Protein AF-Q2VYK9-F1 (afdb_monomer_lite)

Radius of gyration: 13.18 Å; chains: 1; bounding box: 22×18×44 Å

Organism: Paramagnetospirillum magneticum (strain ATCC 700264 / AMB-1) (NCBI:txid342108)

pLDDT: mean 80.92, std 6.82, range [59.78, 89.75]

Sequence (77 aa):
MTTRTKEPIVCECGHEGYLRCSENDQPFSSLWECYSLDGFSGGSLTITSSKEMPEDLLAALKPTCPKCGKTGSVKYA

Structure (mmCIF, N/CA/C/O backbone):
data_AF-Q2VYK9-F1
#
_entry.id   AF-Q2VYK9-F1
#
loop_
_atom_site.group_PDB
_atom_site.id
_atom_site.type_symbol
_atom_site.label_atom_id
_atom_site.label_alt_id
_atom_site.label_comp_id
_atom_site.label_asym_id
_atom_site.label_entity_id
_atom_site.label_seq_id
_atom_site.pdbx_PDB_ins_code
_atom_site.Cartn_x
_atom_site.Cartn_y
_atom_site.Cartn_z
_atom_site.occupancy
_atom_site.B_iso_or_equiv
_atom_site.auth_seq_id
_atom_site.auth_comp_id
_atom_site.auth_asym_id
_atom_site.auth_atom_id
_atom_site.pdbx_PDB_model_num
ATOM 1 N N . MET A 1 1 ? -4.402 2.145 -20.770 1.00 59.78 1 MET A N 1
ATOM 2 C CA . MET A 1 1 ? -5.354 2.155 -19.638 1.00 59.78 1 MET A CA 1
ATOM 3 C C . MET A 1 1 ? -4.550 2.451 -18.385 1.00 59.78 1 MET A C 1
ATOM 5 O O . MET A 1 1 ? -3.369 2.145 -18.390 1.00 59.78 1 MET A O 1
ATOM 9 N N . THR A 1 2 ? -5.149 3.039 -17.349 1.00 73.56 2 THR A N 1
ATOM 10 C CA . THR A 1 2 ? -4.484 3.163 -16.041 1.00 73.56 2 THR A CA 1
ATOM 11 C C . THR A 1 2 ? -5.018 2.067 -15.134 1.00 73.56 2 THR A C 1
ATOM 13 O O . THR A 1 2 ? -6.216 2.044 -14.837 1.00 73.56 2 THR A O 1
ATOM 16 N N . THR A 1 3 ? -4.146 1.161 -14.715 1.00 79.75 3 THR A N 1
ATOM 17 C CA . THR A 1 3 ? -4.479 0.094 -13.772 1.00 79.75 3 THR A CA 1
ATOM 18 C C . THR A 1 3 ? -4.452 0.681 -12.371 1.00 79.75 3 THR A C 1
ATOM 20 O O . THR A 1 3 ? -3.516 1.387 -12.012 1.00 79.75 3 THR A O 1
ATOM 23 N N . ARG A 1 4 ? -5.498 0.442 -11.578 1.00 85.81 4 ARG A N 1
ATOM 24 C CA . ARG A 1 4 ? -5.557 0.877 -10.178 1.00 85.81 4 ARG A CA 1
ATOM 25 C C . ARG A 1 4 ? -5.736 -0.340 -9.291 1.00 85.81 4 ARG A C 1
ATOM 27 O O . ARG A 1 4 ? -6.814 -0.932 -9.277 1.00 85.81 4 ARG A O 1
ATOM 34 N N . THR A 1 5 ? -4.698 -0.694 -8.557 1.00 85.31 5 THR A N 1
ATOM 35 C CA . THR A 1 5 ? -4.699 -1.770 -7.570 1.00 85.31 5 THR A CA 1
ATOM 36 C C . THR A 1 5 ? -4.835 -1.193 -6.167 1.00 85.31 5 THR A C 1
ATOM 38 O O . THR A 1 5 ? -4.511 -0.035 -5.891 1.00 85.31 5 THR A O 1
ATOM 41 N N . LYS A 1 6 ? -5.433 -1.985 -5.282 1.00 89.19 6 LYS A N 1
ATOM 42 C CA . LYS A 1 6 ? -5.623 -1.638 -3.877 1.00 89.19 6 LYS A CA 1
ATOM 43 C C . LYS A 1 6 ? -5.193 -2.845 -3.070 1.00 89.19 6 LYS A C 1
ATOM 45 O O . LYS A 1 6 ? -5.795 -3.905 -3.217 1.00 89.19 6 LYS A O 1
ATOM 50 N N . GLU A 1 7 ? -4.182 -2.678 -2.242 1.00 87.94 7 GLU A N 1
ATOM 51 C CA . GLU A 1 7 ? -3.668 -3.735 -1.384 1.00 87.94 7 GLU A CA 1
ATOM 52 C C . GLU A 1 7 ? -4.071 -3.429 0.057 1.00 87.94 7 GLU A C 1
ATOM 54 O O . GLU A 1 7 ? -3.815 -2.321 0.534 1.00 87.94 7 GLU A O 1
ATOM 59 N N . PRO A 1 8 ? -4.758 -4.344 0.756 1.00 88.69 8 PRO A N 1
ATOM 60 C CA . PRO A 1 8 ? -5.121 -4.119 2.143 1.00 88.69 8 PRO A CA 1
ATOM 61 C C . PRO A 1 8 ? -3.856 -4.109 3.008 1.00 88.69 8 PRO A C 1
ATOM 63 O O . PRO A 1 8 ? -3.002 -4.992 2.920 1.00 88.69 8 PRO A O 1
ATOM 66 N N . ILE A 1 9 ? -3.738 -3.092 3.853 1.00 88.00 9 ILE A N 1
ATOM 67 C CA . ILE A 1 9 ? -2.654 -2.964 4.823 1.00 88.00 9 ILE A CA 1
ATOM 68 C C . ILE A 1 9 ? -3.246 -2.796 6.215 1.00 88.00 9 ILE A C 1
ATOM 70 O O . ILE A 1 9 ? -4.211 -2.062 6.433 1.00 88.00 9 ILE A O 1
ATOM 74 N N . VAL A 1 10 ? -2.644 -3.478 7.178 1.00 87.12 10 VAL A N 1
ATOM 75 C CA . VAL A 1 10 ? -3.052 -3.461 8.574 1.00 87.12 10 VAL A CA 1
ATOM 76 C C . VAL A 1 10 ? -1.906 -2.952 9.428 1.00 87.12 10 VAL A C 1
ATOM 78 O O . VAL A 1 10 ? -0.754 -3.368 9.312 1.00 87.12 10 VAL A O 1
ATOM 81 N N . CYS A 1 11 ? -2.210 -2.015 10.311 1.00 85.38 11 CYS A N 1
ATOM 82 C CA . CYS A 1 11 ? -1.262 -1.588 11.322 1.00 85.38 11 CYS A CA 1
ATOM 83 C C . CYS A 1 11 ? -1.345 -2.489 12.549 1.00 85.38 11 CYS A C 1
ATOM 85 O O . CYS A 1 11 ? -2.416 -2.977 12.906 1.00 85.38 11 CYS A O 1
ATOM 87 N N . GLU A 1 12 ? -0.231 -2.621 13.267 1.00 82.38 12 GLU A N 1
ATOM 88 C CA . GLU A 1 12 ? -0.180 -3.297 14.570 1.00 82.38 12 GLU A CA 1
ATOM 89 C C . GLU A 1 12 ? -1.219 -2.767 1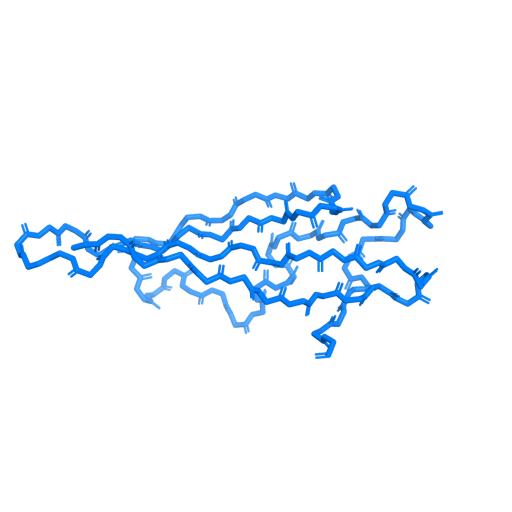5.583 1.00 82.38 12 GLU A C 1
ATOM 91 O O . GLU A 1 12 ? -1.618 -3.485 16.493 1.00 82.38 12 GLU A O 1
ATOM 96 N N . CYS A 1 13 ? -1.704 -1.529 15.400 1.00 82.12 13 CYS A N 1
ATOM 97 C CA . CYS A 1 13 ? -2.772 -0.901 16.187 1.00 82.12 13 CYS A CA 1
ATOM 98 C C . CYS A 1 13 ? -4.175 -1.511 15.939 1.00 82.12 13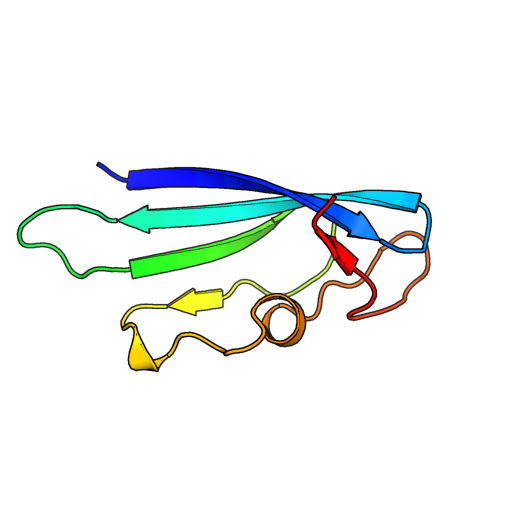 CYS A C 1
ATOM 100 O O . CYS A 1 13 ? -5.156 -1.080 16.559 1.00 82.12 13 CYS A O 1
ATOM 102 N N . GLY A 1 14 ? -4.302 -2.457 15.000 1.00 80.56 14 GLY A N 1
ATOM 103 C CA . GLY A 1 14 ? -5.584 -2.970 14.513 1.00 80.56 14 GLY A CA 1
ATOM 104 C C . GLY A 1 14 ? -6.366 -1.909 13.736 1.00 80.56 14 GLY A C 1
ATOM 105 O O . GLY A 1 14 ? -7.582 -1.806 13.883 1.00 80.56 14 GLY A O 1
ATOM 106 N N . HIS A 1 15 ? -5.664 -1.027 13.020 1.00 86.19 15 HIS A N 1
ATOM 107 C CA . HIS A 1 15 ? -6.275 -0.137 12.036 1.00 86.19 15 HIS A CA 1
ATOM 108 C C . HIS A 1 15 ? -6.034 -0.724 10.656 1.00 86.19 15 HIS A C 1
ATOM 110 O O . HIS A 1 15 ? -4.905 -1.098 10.339 1.00 86.19 15 HIS A O 1
ATOM 116 N N . GLU A 1 16 ? -7.090 -0.795 9.867 1.00 87.56 16 GLU A N 1
ATOM 117 C CA . GLU A 1 16 ? -7.069 -1.313 8.510 1.00 87.56 16 GLU A CA 1
ATOM 118 C C . GLU A 1 16 ? -7.156 -0.138 7.544 1.00 87.56 16 GLU A C 1
ATOM 120 O O . GLU A 1 16 ? -7.882 0.830 7.774 1.00 87.56 16 GLU A O 1
ATOM 125 N N . GLY A 1 17 ? -6.417 -0.237 6.455 1.00 87.69 17 GLY A N 1
ATOM 126 C CA . GLY A 1 17 ? -6.458 0.711 5.360 1.00 87.69 17 GLY A CA 1
ATOM 127 C C . GLY A 1 17 ? -5.996 0.035 4.084 1.00 87.69 17 GLY A C 1
ATOM 128 O O . GLY A 1 17 ? -5.912 -1.191 4.005 1.00 87.69 17 GLY A O 1
ATOM 129 N N . TYR A 1 18 ? -5.703 0.838 3.072 1.00 89.25 18 TYR A N 1
ATOM 130 C CA . TYR A 1 18 ? -5.352 0.334 1.754 1.00 89.25 18 TYR A CA 1
ATOM 131 C C . TYR A 1 18 ? -4.166 1.100 1.186 1.00 89.25 18 TYR A C 1
ATOM 133 O O . TYR A 1 18 ? -4.110 2.328 1.240 1.00 89.25 18 TYR A O 1
ATOM 141 N N . LEU A 1 19 ? -3.227 0.376 0.596 1.00 88.69 19 LEU A N 1
ATOM 142 C CA . LEU A 1 19 ? -2.227 0.928 -0.295 1.00 88.69 19 LEU A CA 1
ATOM 143 C C . LEU A 1 19 ? -2.842 0.986 -1.694 1.00 88.69 19 LEU A C 1
ATOM 145 O O . LEU A 1 19 ? -3.204 -0.033 -2.276 1.00 88.69 19 LEU A O 1
ATOM 149 N N . ARG A 1 20 ? -3.029 2.191 -2.219 1.00 89.75 20 ARG A N 1
ATOM 150 C CA . ARG A 1 20 ? -3.510 2.425 -3.579 1.00 89.75 20 ARG A CA 1
ATOM 151 C C . ARG A 1 20 ? -2.311 2.549 -4.499 1.00 89.75 20 ARG A C 1
ATOM 153 O O . ARG A 1 20 ? -1.517 3.471 -4.340 1.00 89.75 20 ARG A O 1
ATOM 160 N N . CYS A 1 21 ? -2.248 1.676 -5.487 1.00 87.62 21 CYS A N 1
ATOM 161 C CA . CYS A 1 21 ? -1.225 1.676 -6.518 1.00 87.62 21 CYS A CA 1
ATOM 162 C C . CYS A 1 21 ? -1.917 2.007 -7.846 1.00 87.62 21 CYS A C 1
ATOM 164 O O . CYS A 1 21 ? -3.020 1.536 -8.131 1.00 87.62 21 CYS A O 1
ATOM 166 N N . SER A 1 22 ? -1.348 2.910 -8.632 1.00 88.19 22 SER A N 1
ATOM 167 C CA . SER A 1 22 ? -1.895 3.343 -9.916 1.00 88.19 22 SER A CA 1
ATOM 168 C C . SER A 1 22 ? -0.788 3.347 -10.945 1.00 88.19 22 SER A C 1
ATOM 170 O O . SER A 1 22 ? 0.104 4.178 -10.858 1.00 88.19 22 SER A O 1
ATOM 172 N N . GLU A 1 23 ? -0.863 2.450 -11.913 1.00 85.12 23 GLU A N 1
ATOM 173 C CA . GLU A 1 23 ? 0.148 2.277 -12.950 1.00 85.12 23 GLU A CA 1
ATOM 174 C C . GLU A 1 23 ? -0.416 2.671 -14.313 1.00 85.12 23 GLU A C 1
ATOM 176 O O . GLU A 1 23 ? -1.565 2.359 -14.654 1.00 85.12 23 GLU A O 1
ATOM 181 N N . ASN A 1 24 ? 0.395 3.360 -15.109 1.00 83.69 24 ASN A N 1
ATOM 182 C CA . ASN A 1 24 ? 0.075 3.672 -16.491 1.00 83.69 24 ASN A CA 1
ATOM 183 C C . ASN A 1 24 ? 0.800 2.748 -17.468 1.00 83.69 24 ASN A C 1
ATOM 185 O O . ASN A 1 24 ? 1.907 3.039 -17.914 1.00 83.69 24 ASN A O 1
ATOM 189 N N . ASP A 1 25 ? 0.094 1.698 -17.874 1.00 68.69 25 ASP A N 1
ATOM 190 C CA . ASP A 1 25 ? 0.523 0.734 -18.890 1.00 68.69 25 ASP A CA 1
ATOM 191 C C . ASP A 1 25 ? 0.037 1.157 -20.296 1.00 68.69 25 ASP A C 1
ATOM 193 O O . ASP A 1 25 ? -0.591 0.408 -21.045 1.00 68.69 25 ASP A O 1
ATOM 197 N N . GLN A 1 26 ? 0.189 2.441 -20.649 1.00 74.25 26 GLN A N 1
ATOM 198 C CA . GLN A 1 26 ? -0.177 2.925 -21.986 1.00 74.25 26 GLN A CA 1
ATOM 199 C C . GLN A 1 26 ? 0.999 2.790 -22.965 1.00 74.25 26 GLN A C 1
ATOM 201 O O . GLN A 1 26 ? 2.064 3.352 -22.707 1.00 74.25 26 GLN A O 1
ATOM 206 N N . PRO A 1 27 ? 0.809 2.150 -24.137 1.00 60.50 27 PRO A N 1
ATOM 207 C CA . PRO A 1 27 ? 1.833 2.137 -25.175 1.00 60.50 27 PRO A CA 1
ATOM 208 C C . PRO A 1 27 ? 2.105 3.567 -25.668 1.00 60.50 27 PRO A C 1
ATOM 210 O O . PRO A 1 27 ? 1.173 4.350 -25.854 1.00 60.50 27 PRO A O 1
ATOM 213 N N . PHE A 1 28 ? 3.384 3.900 -25.879 1.00 65.75 28 PHE A N 1
ATOM 214 C CA . PHE A 1 28 ? 3.887 5.238 -26.249 1.00 65.75 28 PHE A CA 1
ATOM 215 C C . PHE A 1 28 ? 3.716 6.351 -25.194 1.00 65.75 28 PHE A C 1
ATOM 217 O O . PHE A 1 28 ? 3.967 7.515 -25.500 1.00 65.75 28 PHE A O 1
ATOM 224 N N . SER A 1 29 ? 3.334 6.023 -23.957 1.00 67.06 29 SER A N 1
ATOM 225 C CA . SER A 1 29 ? 3.361 6.960 -22.824 1.00 67.06 29 SER A CA 1
ATOM 226 C C . SER A 1 29 ? 4.486 6.627 -21.854 1.00 67.06 29 SER A C 1
ATOM 228 O O . SER A 1 29 ? 4.962 5.495 -21.805 1.00 67.06 29 SER A O 1
ATOM 230 N N . SER A 1 30 ? 4.903 7.614 -21.061 1.00 72.94 30 SER A N 1
ATOM 231 C CA . SER A 1 30 ? 5.809 7.363 -19.943 1.00 72.94 30 SER A CA 1
ATOM 232 C C . SER A 1 30 ? 5.168 6.364 -18.980 1.00 72.94 30 SER A C 1
ATOM 234 O O . SER A 1 30 ? 4.032 6.584 -18.539 1.00 72.94 30 SER A O 1
ATOM 236 N N . LEU A 1 31 ? 5.897 5.291 -18.658 1.00 79.25 31 LEU A N 1
ATOM 237 C CA . LEU A 1 31 ? 5.554 4.433 -17.530 1.00 79.25 31 LEU A CA 1
ATOM 238 C C . LEU A 1 31 ? 5.613 5.284 -16.263 1.00 79.25 31 LEU A C 1
ATOM 240 O O . LEU A 1 31 ? 6.591 5.992 -16.022 1.00 79.25 31 LEU A O 1
ATOM 244 N N . TRP A 1 32 ? 4.552 5.229 -15.472 1.00 85.44 32 TRP A N 1
ATOM 245 C CA . TRP A 1 32 ? 4.549 5.795 -14.137 1.00 85.44 32 TRP A CA 1
ATOM 246 C C . TRP A 1 32 ? 3.670 4.956 -13.228 1.00 85.44 32 TRP A C 1
ATOM 248 O O . TRP A 1 32 ? 2.631 4.443 -13.646 1.00 85.44 32 TRP A O 1
ATOM 258 N N . GLU A 1 33 ? 4.088 4.864 -11.978 1.00 87.19 33 GLU A N 1
ATOM 259 C CA . GLU A 1 33 ? 3.421 4.161 -10.902 1.00 87.19 33 GLU A CA 1
ATOM 260 C C . GLU A 1 33 ? 3.268 5.121 -9.724 1.00 87.19 33 GLU A C 1
ATOM 262 O O . GLU A 1 33 ? 4.234 5.657 -9.190 1.00 87.19 33 GLU A O 1
ATOM 267 N N . CYS A 1 34 ? 2.037 5.376 -9.311 1.00 88.06 34 CYS A N 1
ATOM 268 C CA . CYS A 1 34 ? 1.719 6.193 -8.153 1.00 88.06 34 CYS A CA 1
ATOM 269 C C . CYS A 1 34 ? 1.235 5.302 -7.018 1.00 88.06 34 CYS A C 1
ATOM 271 O O . CYS A 1 34 ? 0.241 4.594 -7.155 1.00 88.06 34 CYS A O 1
ATOM 273 N N . TYR A 1 35 ? 1.886 5.423 -5.876 1.00 88.69 35 TYR A N 1
ATOM 274 C CA . TYR A 1 35 ? 1.572 4.748 -4.635 1.00 88.69 35 TYR A CA 1
ATOM 275 C C . TYR A 1 35 ? 1.051 5.768 -3.628 1.00 88.69 35 TYR A C 1
ATOM 277 O O . TYR A 1 35 ? 1.611 6.851 -3.446 1.00 88.69 35 TYR A O 1
ATOM 285 N N . SER A 1 36 ? -0.068 5.469 -2.987 1.00 88.56 36 SER A N 1
ATOM 286 C CA . SER A 1 36 ? -0.721 6.360 -2.031 1.00 88.56 36 SER A CA 1
ATOM 287 C C . SER A 1 36 ? -1.376 5.553 -0.928 1.00 88.56 36 SER A C 1
ATOM 289 O O . SER A 1 36 ? -1.866 4.453 -1.158 1.00 88.56 36 SER A O 1
ATOM 291 N N . LEU A 1 37 ? -1.413 6.111 0.274 1.00 88.81 37 LEU A N 1
ATOM 292 C CA . LEU A 1 37 ? -2.039 5.469 1.420 1.00 88.81 37 LEU A CA 1
ATOM 293 C C . LEU A 1 37 ? -3.483 5.943 1.586 1.00 88.81 37 LEU A C 1
ATOM 295 O O . LEU A 1 37 ? -3.786 7.125 1.445 1.00 88.81 37 LEU A O 1
ATOM 299 N N . ASP A 1 38 ? -4.368 5.011 1.910 1.00 87.38 38 ASP A N 1
ATOM 300 C CA . ASP A 1 38 ? -5.785 5.239 2.165 1.00 87.38 38 ASP A CA 1
ATOM 301 C C . ASP A 1 38 ? -6.119 4.710 3.562 1.00 87.38 38 ASP A C 1
ATOM 303 O O . ASP A 1 38 ? -5.849 3.553 3.876 1.00 87.38 38 ASP A O 1
ATOM 307 N N . GLY A 1 39 ? -6.646 5.568 4.435 1.00 83.56 39 GLY A N 1
ATOM 308 C CA . GLY A 1 39 ? -6.839 5.254 5.860 1.00 83.56 39 GLY A CA 1
ATOM 309 C C . GLY A 1 39 ? -5.595 5.467 6.738 1.00 83.56 39 GLY A C 1
ATOM 310 O O . GLY A 1 39 ? -5.707 5.533 7.955 1.00 83.56 39 GLY A O 1
ATOM 311 N N . PHE A 1 40 ? -4.416 5.682 6.151 1.00 85.31 40 PHE A N 1
ATOM 312 C CA . PHE A 1 40 ? -3.198 6.039 6.885 1.00 85.31 40 PHE A CA 1
ATOM 313 C C . PHE A 1 40 ? -2.726 7.444 6.525 1.00 85.31 40 PHE A C 1
ATOM 315 O O . PHE A 1 40 ? -2.812 7.861 5.372 1.00 85.31 40 PHE A O 1
ATOM 322 N N . SER A 1 41 ? -2.183 8.164 7.505 1.00 81.25 41 SER A N 1
ATOM 323 C CA . SER A 1 41 ? -1.559 9.466 7.275 1.00 81.25 41 SER A CA 1
ATOM 324 C C . SER A 1 41 ? -0.118 9.246 6.832 1.00 81.25 41 SER A C 1
ATOM 326 O O . SER A 1 41 ? 0.722 8.870 7.639 1.00 81.25 41 SER A O 1
ATOM 328 N N . GLY A 1 42 ? 0.200 9.450 5.562 1.00 80.88 42 GLY A N 1
ATOM 329 C CA . GLY A 1 42 ? 1.565 9.291 5.066 1.00 80.88 42 GLY A CA 1
ATOM 330 C C . GLY A 1 42 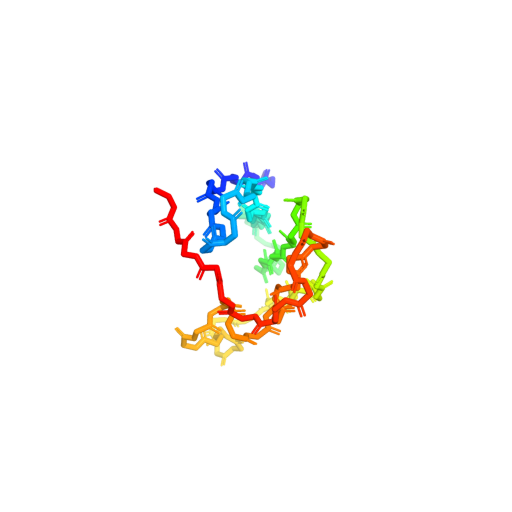? 1.796 10.055 3.775 1.00 80.88 42 GLY A C 1
ATOM 331 O O . GLY A 1 42 ? 0.971 10.871 3.364 1.00 80.88 42 GLY A O 1
ATOM 332 N N . GLY A 1 43 ? 2.946 9.806 3.162 1.00 82.56 43 GLY A N 1
ATOM 333 C CA . GLY A 1 43 ? 3.280 10.359 1.859 1.00 82.56 43 GLY A CA 1
ATOM 334 C C . GLY A 1 43 ? 2.564 9.641 0.716 1.00 82.56 43 GLY A C 1
ATOM 335 O O . GLY A 1 43 ? 1.972 8.573 0.878 1.00 82.56 43 GLY A O 1
ATOM 336 N N . SER A 1 44 ? 2.673 10.234 -0.465 1.00 84.94 44 SER A N 1
AT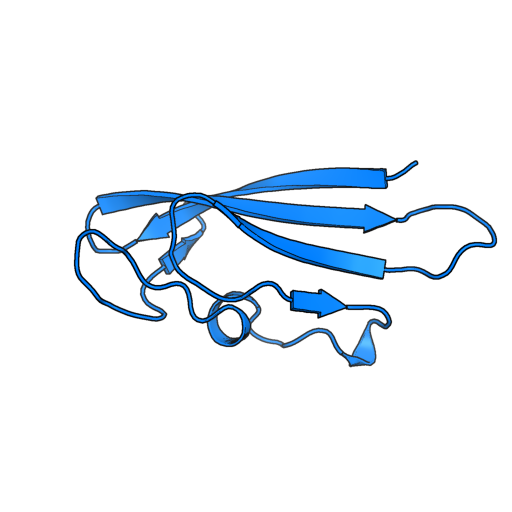OM 337 C CA . SER A 1 44 ? 2.438 9.580 -1.748 1.00 84.94 44 SER A CA 1
ATOM 338 C C . SER A 1 44 ? 3.766 9.495 -2.486 1.00 84.94 44 SER A C 1
ATOM 340 O O . SER A 1 44 ? 4.543 10.452 -2.457 1.00 84.94 44 SER A O 1
ATOM 342 N N . LEU A 1 45 ? 4.016 8.377 -3.152 1.00 85.44 45 LEU A N 1
ATOM 343 C CA . LEU A 1 45 ? 5.219 8.162 -3.941 1.00 85.44 45 LEU A CA 1
ATOM 344 C C . LEU A 1 45 ? 4.824 8.007 -5.405 1.00 85.44 45 LEU A C 1
ATOM 346 O O . LEU A 1 45 ? 3.956 7.204 -5.726 1.00 85.44 45 LEU A O 1
ATOM 350 N N . THR A 1 46 ? 5.465 8.758 -6.289 1.00 87.19 46 THR A N 1
ATOM 351 C CA . THR A 1 46 ? 5.312 8.590 -7.734 1.00 87.19 46 THR A CA 1
ATOM 352 C C . THR A 1 46 ? 6.640 8.125 -8.293 1.00 87.19 46 THR A C 1
ATOM 354 O O . THR A 1 46 ? 7.664 8.759 -8.064 1.00 87.19 46 THR A O 1
ATOM 357 N N . ILE A 1 47 ? 6.605 7.010 -9.006 1.00 85.44 47 ILE A N 1
ATOM 358 C CA . ILE A 1 47 ? 7.747 6.322 -9.580 1.00 85.44 47 ILE A CA 1
ATOM 359 C C . ILE A 1 47 ? 7.585 6.410 -11.086 1.00 85.44 47 ILE A C 1
ATOM 361 O O . ILE A 1 47 ? 6.635 5.883 -11.649 1.00 85.44 47 ILE A O 1
ATOM 365 N N . THR A 1 48 ? 8.487 7.118 -11.746 1.00 83.31 48 THR A N 1
ATOM 366 C CA . THR A 1 48 ? 8.494 7.252 -13.213 1.00 83.31 48 THR A CA 1
ATOM 367 C C . THR A 1 48 ? 9.514 6.339 -13.880 1.00 83.31 48 THR A C 1
ATOM 369 O O . THR A 1 48 ? 9.577 6.236 -15.104 1.00 83.31 48 THR A O 1
ATOM 372 N N . SER A 1 49 ? 10.339 5.671 -13.078 1.00 76.25 49 SER A N 1
ATOM 373 C CA . SER A 1 49 ? 11.360 4.753 -13.545 1.00 76.25 49 SER A CA 1
ATOM 374 C C . SER A 1 49 ? 11.558 3.635 -12.533 1.00 76.25 49 SER A C 1
ATOM 376 O O . SER A 1 49 ? 11.660 3.892 -11.338 1.00 76.25 49 SER A O 1
ATOM 378 N N . SER A 1 50 ? 11.721 2.403 -13.009 1.00 69.12 50 SER A N 1
ATOM 379 C CA . SER A 1 50 ? 11.999 1.225 -12.173 1.00 69.12 50 SER A CA 1
ATOM 380 C C . SER A 1 50 ? 13.271 1.352 -11.322 1.00 69.12 50 SER A C 1
ATOM 382 O O . SER A 1 50 ? 13.461 0.604 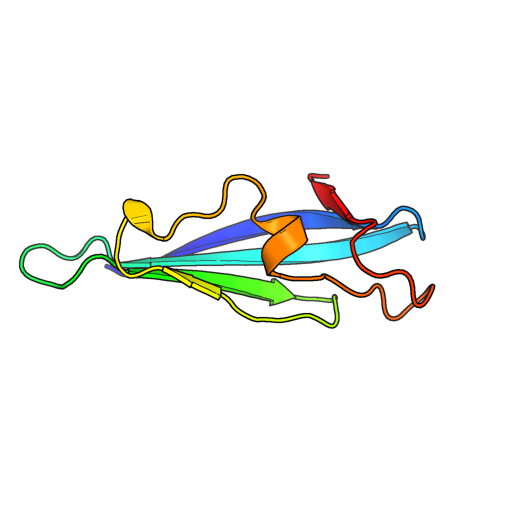-10.370 1.00 69.12 50 SER A O 1
ATOM 384 N N . LYS A 1 51 ? 14.136 2.330 -11.621 1.00 69.06 51 LYS A N 1
ATOM 385 C CA . LYS A 1 51 ? 15.324 2.666 -10.825 1.00 69.06 51 LYS A CA 1
ATOM 386 C C . LYS A 1 51 ? 15.019 3.498 -9.573 1.00 69.06 51 LYS A C 1
ATOM 388 O O . LYS A 1 51 ? 15.843 3.547 -8.667 1.00 69.06 51 LYS A O 1
ATOM 393 N N . GLU A 1 52 ? 13.869 4.166 -9.544 1.00 73.00 52 GLU A N 1
ATOM 394 C CA . GLU A 1 52 ? 13.377 4.953 -8.407 1.00 73.00 52 GLU A CA 1
ATOM 395 C C . GLU A 1 52 ? 12.531 4.106 -7.449 1.00 73.00 52 GLU A C 1
ATOM 397 O O . GLU A 1 52 ? 12.079 4.616 -6.427 1.00 73.00 52 GLU A O 1
ATOM 402 N N . MET A 1 53 ? 12.323 2.821 -7.767 1.00 75.00 53 MET A N 1
ATOM 403 C CA . MET A 1 53 ? 11.568 1.898 -6.934 1.00 75.00 53 MET A CA 1
ATOM 404 C C . MET A 1 53 ? 12.320 1.626 -5.628 1.00 75.00 53 MET A C 1
ATOM 406 O O . MET A 1 53 ? 13.378 0.993 -5.659 1.00 75.00 53 MET A O 1
ATOM 410 N N . PRO A 1 54 ? 11.821 2.117 -4.477 1.00 76.50 54 PRO A N 1
ATOM 411 C CA . PRO A 1 54 ? 12.447 1.822 -3.204 1.00 76.50 54 PRO A CA 1
ATOM 412 C C . PRO A 1 54 ? 12.276 0.336 -2.900 1.00 76.50 54 PRO A C 1
ATOM 414 O O . PRO A 1 54 ? 11.223 -0.246 -3.152 1.00 76.50 54 PRO A O 1
ATOM 417 N N . GLU A 1 55 ? 13.307 -0.254 -2.301 1.00 75.25 55 GLU A N 1
ATOM 418 C CA . GLU A 1 55 ? 13.293 -1.647 -1.838 1.00 75.25 55 GLU A CA 1
ATOM 419 C C . GLU A 1 55 ? 12.138 -1.889 -0.854 1.00 75.25 55 GLU A C 1
ATOM 421 O O . GLU A 1 55 ? 11.532 -2.956 -0.831 1.00 75.25 55 GLU A O 1
ATOM 426 N N . ASP A 1 56 ? 11.809 -0.852 -0.077 1.00 78.44 56 ASP A N 1
ATOM 427 C CA . ASP A 1 56 ? 10.802 -0.881 0.970 1.00 78.44 56 ASP A CA 1
ATOM 428 C C . ASP A 1 56 ? 9.808 0.276 0.789 1.00 78.44 56 ASP A C 1
ATOM 430 O O . ASP A 1 56 ? 9.981 1.408 1.259 1.00 78.44 56 ASP A O 1
ATOM 434 N N . LEU A 1 57 ? 8.753 -0.005 0.028 1.00 79.56 57 LEU A N 1
ATOM 435 C CA . LEU A 1 57 ? 7.761 0.982 -0.385 1.00 79.56 57 LEU A CA 1
ATOM 436 C C . LEU A 1 57 ? 6.998 1.571 0.815 1.00 79.56 57 LEU A C 1
ATOM 438 O O . LEU A 1 57 ? 6.772 2.780 0.893 1.00 79.56 57 LEU A O 1
ATOM 442 N N . LEU A 1 58 ? 6.694 0.731 1.810 1.00 78.19 58 LEU A N 1
ATOM 443 C CA . LEU A 1 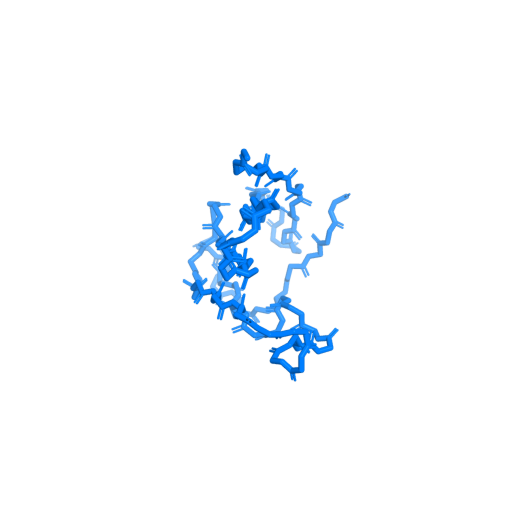58 ? 6.104 1.142 3.086 1.00 78.19 58 LEU A CA 1
ATOM 444 C C . LEU A 1 58 ? 7.022 2.099 3.850 1.00 78.19 58 LEU A C 1
ATOM 446 O O . LEU A 1 58 ? 6.544 3.098 4.388 1.00 78.19 58 LEU A O 1
ATOM 450 N N . ALA A 1 59 ? 8.332 1.845 3.876 1.00 79.31 59 ALA A N 1
ATOM 451 C CA . ALA A 1 59 ? 9.275 2.747 4.530 1.00 79.31 59 ALA A CA 1
ATOM 452 C C . ALA A 1 59 ? 9.327 4.120 3.839 1.00 79.31 59 ALA A C 1
ATOM 454 O O . ALA A 1 59 ? 9.383 5.146 4.522 1.00 79.31 59 ALA A O 1
ATOM 455 N N . ALA A 1 60 ? 9.252 4.152 2.504 1.00 82.50 60 ALA A N 1
ATOM 456 C CA . ALA A 1 60 ? 9.225 5.392 1.728 1.00 82.50 60 ALA A CA 1
ATOM 457 C C . ALA A 1 60 ? 7.943 6.206 1.970 1.00 82.50 60 ALA A C 1
ATOM 459 O O . ALA A 1 60 ? 7.996 7.425 2.139 1.00 82.50 60 ALA A O 1
ATOM 460 N N . LEU A 1 61 ? 6.796 5.531 2.054 1.00 81.69 61 LEU A N 1
ATOM 461 C CA . LEU A 1 61 ? 5.496 6.163 2.288 1.00 81.69 61 LEU A CA 1
ATOM 462 C C . LEU A 1 61 ? 5.331 6.689 3.723 1.00 81.69 61 LEU A C 1
ATOM 464 O O . LEU A 1 61 ? 4.454 7.520 3.964 1.00 81.69 61 LEU A O 1
ATOM 468 N N . LYS A 1 62 ? 6.152 6.218 4.677 1.00 82.69 62 LYS A N 1
ATOM 469 C CA . LYS A 1 62 ? 6.063 6.550 6.114 1.00 82.69 62 LYS A CA 1
ATOM 470 C C . LYS A 1 62 ? 4.606 6.584 6.624 1.00 82.69 62 LYS A C 1
ATOM 472 O O . LYS A 1 62 ? 4.161 7.598 7.170 1.00 82.69 62 LYS A O 1
ATOM 477 N N . PRO A 1 63 ? 3.844 5.488 6.449 1.00 82.62 63 PRO A N 1
ATOM 478 C CA . PRO A 1 63 ? 2.460 5.383 6.889 1.00 82.62 63 PRO A CA 1
ATOM 479 C C . PRO A 1 63 ? 2.381 5.584 8.397 1.00 82.62 63 PRO A C 1
ATOM 481 O O . PRO A 1 63 ? 2.963 4.826 9.171 1.00 82.62 63 PRO A O 1
ATOM 484 N N . THR A 1 64 ? 1.649 6.605 8.814 1.00 83.50 64 THR A N 1
ATOM 485 C CA . THR A 1 64 ? 1.373 6.918 10.213 1.00 83.50 64 THR A CA 1
ATOM 486 C C . THR A 1 64 ? -0.052 6.488 10.529 1.00 83.50 64 THR A C 1
ATOM 488 O O . THR A 1 64 ? -1.007 7.002 9.942 1.00 83.50 64 THR A O 1
ATOM 491 N N . CYS A 1 65 ? -0.208 5.517 11.440 1.00 83.44 65 CYS A N 1
ATOM 492 C CA . CYS A 1 65 ? -1.528 5.085 11.916 1.00 83.44 65 CYS A CA 1
ATOM 493 C C . CYS A 1 65 ? -2.150 6.246 12.710 1.00 83.44 65 CYS A C 1
ATOM 495 O O . CYS A 1 65 ? -1.620 6.589 13.769 1.00 83.44 65 CYS A O 1
ATOM 497 N N . PRO A 1 66 ? -3.280 6.837 12.271 1.00 79.62 66 PRO A N 1
ATOM 498 C CA . PRO A 1 66 ? -3.932 7.916 13.019 1.00 79.62 66 PRO A CA 1
ATOM 499 C C . PRO A 1 66 ? -4.464 7.440 14.381 1.00 79.62 66 PRO A C 1
ATOM 501 O O . PRO A 1 66 ? -4.676 8.246 15.280 1.00 79.62 66 PRO A O 1
ATOM 504 N N . LYS A 1 67 ? -4.652 6.124 14.556 1.00 79.81 67 LYS A N 1
ATOM 505 C CA . LYS A 1 67 ? -5.165 5.511 15.788 1.00 79.81 67 LYS A CA 1
ATOM 506 C C . LYS A 1 67 ? -4.102 5.346 16.883 1.00 79.81 67 LYS A C 1
ATOM 508 O O . LYS A 1 67 ? -4.440 5.440 18.055 1.00 79.81 67 LYS A O 1
ATOM 513 N N . CYS A 1 68 ? -2.841 5.075 16.533 1.00 80.31 68 CYS A N 1
ATOM 514 C CA . CYS A 1 68 ? -1.763 4.861 17.515 1.00 80.31 68 CYS A CA 1
ATOM 515 C C . CYS A 1 68 ? -0.591 5.842 17.399 1.00 80.31 68 CYS A C 1
ATOM 517 O O . CYS A 1 68 ? 0.304 5.804 18.238 1.00 80.31 68 CYS A O 1
ATOM 519 N N . GLY A 1 69 ? -0.557 6.684 16.364 1.00 77.38 69 GLY A N 1
ATOM 520 C CA . GLY A 1 69 ? 0.526 7.636 16.112 1.00 77.38 69 GLY A CA 1
ATOM 521 C C . GLY A 1 69 ? 1.855 7.000 15.694 1.00 77.38 69 GLY A C 1
ATOM 522 O O . GLY A 1 69 ? 2.839 7.718 15.545 1.00 77.38 69 GLY A O 1
ATOM 523 N N . LYS A 1 70 ? 1.918 5.674 15.499 1.00 78.81 70 LYS A N 1
ATOM 524 C CA . LYS A 1 70 ? 3.137 4.998 15.038 1.00 78.81 70 LYS A CA 1
ATOM 525 C C . LYS A 1 70 ? 3.310 5.168 13.535 1.00 78.81 70 LYS A C 1
ATOM 527 O O . LYS A 1 70 ? 2.385 4.904 12.763 1.00 78.81 70 LYS A O 1
ATOM 532 N N . THR A 1 71 ? 4.517 5.552 13.143 1.00 77.62 71 THR A N 1
ATOM 533 C CA . THR A 1 71 ? 4.951 5.675 11.751 1.00 77.62 71 THR A CA 1
ATOM 534 C C . THR A 1 71 ? 5.744 4.435 11.343 1.00 77.62 71 THR A C 1
ATOM 536 O O . THR A 1 71 ? 6.659 4.035 12.056 1.00 77.62 71 THR A O 1
ATOM 539 N N . GLY A 1 72 ? 5.410 3.827 10.202 1.00 70.81 72 GLY A N 1
ATOM 540 C CA . GLY A 1 72 ? 6.138 2.684 9.630 1.00 70.81 72 GLY A CA 1
ATOM 541 C C . GLY A 1 72 ? 5.741 1.309 10.179 1.00 70.81 72 GLY A C 1
ATOM 542 O O . GLY A 1 72 ? 6.230 0.298 9.694 1.00 70.81 72 GLY A O 1
ATOM 543 N N . SER A 1 73 ? 4.816 1.243 11.137 1.00 73.19 73 SER A N 1
ATOM 544 C CA . SER A 1 73 ? 4.337 -0.017 11.720 1.00 73.19 73 SER A CA 1
ATOM 545 C C . SER A 1 73 ? 3.116 -0.612 11.004 1.00 73.19 73 SER A C 1
ATOM 547 O O . SER A 1 73 ? 2.137 -1.015 11.642 1.00 73.19 73 SER A O 1
ATOM 549 N N . VAL A 1 74 ? 3.124 -0.630 9.675 1.00 79.00 74 VAL A N 1
ATOM 550 C CA . VAL A 1 74 ? 2.074 -1.281 8.875 1.00 79.00 74 VAL A CA 1
ATOM 551 C C . VAL A 1 74 ? 2.622 -2.539 8.222 1.00 79.00 74 VAL A C 1
ATOM 553 O O . VAL A 1 74 ? 3.813 -2.641 7.941 1.00 79.00 74 VAL A O 1
ATOM 556 N N . LYS A 1 75 ? 1.742 -3.507 8.007 1.00 81.44 75 LYS A N 1
ATOM 557 C CA . LYS A 1 75 ? 2.027 -4.765 7.330 1.00 81.44 75 LYS A CA 1
ATOM 558 C C . LYS A 1 75 ? 0.975 -4.972 6.252 1.00 81.44 75 LYS A C 1
ATOM 560 O O . LYS A 1 75 ? -0.155 -4.511 6.403 1.00 81.44 75 LYS A O 1
ATOM 565 N N . TYR A 1 76 ? 1.342 -5.663 5.185 1.00 80.88 76 TYR A N 1
ATOM 566 C CA . TYR A 1 76 ? 0.356 -6.191 4.248 1.00 80.88 76 TYR A CA 1
ATOM 567 C C . TYR A 1 76 ? -0.530 -7.198 4.991 1.00 80.88 76 TYR A C 1
ATOM 569 O O . TYR A 1 76 ? -0.015 -7.970 5.808 1.00 80.88 76 TYR A O 1
ATOM 577 N N . ALA A 1 77 ? -1.845 -7.081 4.796 1.00 74.31 77 ALA A N 1
ATOM 578 C CA . ALA A 1 77 ? -2.842 -7.922 5.455 1.00 74.31 77 ALA A CA 1
ATOM 579 C C . ALA A 1 77 ? -2.966 -9.291 4.776 1.00 74.31 77 ALA A C 1
ATOM 581 O O . ALA A 1 77 ? -2.848 -9.344 3.531 1.00 74.31 77 ALA A O 1
#

Secondary structure (DSSP, 8-state):
-EEEEEEEEEETTTEEEEEEEEEE--TTS---EEEEEESSB--EEEESSTTS--S-HHHHH-PBPTTT--BS-EEE-

Foldseek 3Di:
DKDWDWFWKAFPLRFIWTWIWIWDPDPPDQTKIWTDTGQWPWAIDIDRDPVPDDPCVQLVRQTQRPRPRHTSRMDGD